Protein AF-A0A7I8KUC0-F1 (afdb_monomer_lite)

Organism: Spirodela intermedia (NCBI:txid51605)

Structure (mmCIF, N/CA/C/O backbone):
data_AF-A0A7I8KUC0-F1
#
_entry.id   AF-A0A7I8KUC0-F1
#
loop_
_atom_site.group_PDB
_atom_site.id
_atom_site.type_symbol
_atom_site.label_atom_id
_atom_site.label_alt_id
_atom_site.label_comp_id
_atom_site.label_asym_id
_atom_site.label_entity_id
_atom_site.label_seq_id
_atom_site.pdbx_PDB_ins_code
_atom_site.Cartn_x
_atom_site.Cartn_y
_atom_site.Cartn_z
_atom_site.occupancy
_atom_site.B_iso_or_equiv
_atom_site.auth_seq_id
_atom_site.auth_comp_id
_atom_site.auth_asym_id
_atom_site.auth_atom_id
_atom_site.pdbx_PDB_model_num
ATOM 1 N N . MET A 1 1 ? 42.085 -23.590 -26.959 1.00 42.84 1 MET A N 1
ATOM 2 C CA . MET A 1 1 ? 41.870 -22.140 -27.158 1.00 42.84 1 MET A CA 1
ATOM 3 C C . MET A 1 1 ? 40.445 -21.822 -26.746 1.00 42.84 1 MET A C 1
ATOM 5 O O . MET A 1 1 ? 39.518 -22.207 -27.441 1.00 42.84 1 MET A O 1
ATOM 9 N N . GLU A 1 2 ? 40.269 -21.224 -25.574 1.00 49.69 2 GLU A N 1
ATOM 10 C CA . GLU A 1 2 ? 38.960 -21.003 -24.958 1.00 49.69 2 GLU A CA 1
ATOM 11 C C . GLU A 1 2 ? 38.476 -19.591 -25.314 1.00 49.69 2 GLU A C 1
ATOM 13 O O . GLU A 1 2 ? 39.039 -18.587 -24.871 1.00 49.69 2 GLU A O 1
ATOM 18 N N . THR A 1 3 ? 37.478 -19.486 -26.192 1.00 53.91 3 THR A N 1
ATOM 19 C CA . THR A 1 3 ? 36.906 -18.195 -26.591 1.00 53.91 3 THR A CA 1
ATOM 20 C C . THR A 1 3 ? 36.082 -17.626 -25.441 1.00 53.91 3 THR A C 1
ATOM 22 O O . THR A 1 3 ? 34.907 -17.958 -25.281 1.00 53.91 3 THR A O 1
ATOM 25 N N . LYS A 1 4 ? 36.690 -16.742 -24.641 1.00 59.59 4 LYS A N 1
ATOM 26 C CA . LYS A 1 4 ? 35.977 -15.897 -23.675 1.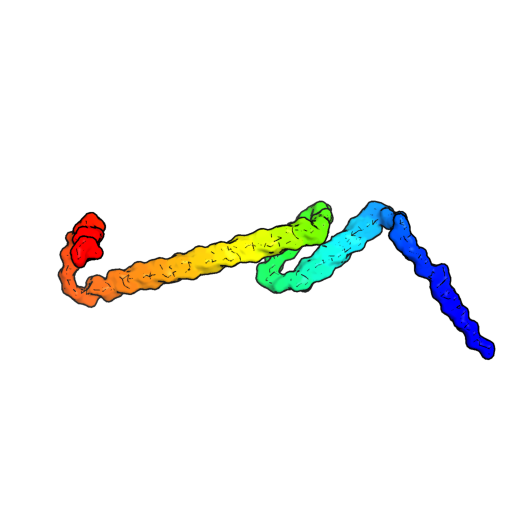00 59.59 4 LYS A CA 1
ATOM 27 C C . LYS A 1 4 ? 34.937 -15.065 -24.431 1.00 59.59 4 LYS A C 1
ATOM 29 O O . LYS A 1 4 ? 35.283 -14.099 -25.111 1.00 59.59 4 LYS A O 1
ATOM 34 N N . ARG A 1 5 ? 33.658 -15.441 -24.327 1.00 58.44 5 ARG A N 1
ATOM 35 C CA . ARG A 1 5 ? 32.529 -14.635 -24.812 1.00 58.44 5 ARG A CA 1
ATOM 36 C C . ARG A 1 5 ? 32.533 -13.315 -24.034 1.00 58.44 5 ARG A C 1
ATOM 38 O O . ARG A 1 5 ? 32.132 -13.273 -22.877 1.00 58.44 5 ARG A O 1
ATOM 45 N N . LYS A 1 6 ? 33.044 -12.246 -24.650 1.00 62.94 6 LYS A N 1
ATOM 46 C CA . LYS A 1 6 ? 32.980 -10.882 -24.110 1.00 62.94 6 LYS A CA 1
ATOM 47 C C . LYS A 1 6 ? 31.509 -10.486 -23.961 1.00 62.94 6 LYS A C 1
ATOM 49 O O . LYS A 1 6 ? 30.821 -10.269 -24.957 1.00 62.94 6 LYS A O 1
ATOM 54 N N . ILE A 1 7 ? 31.029 -10.388 -22.723 1.00 64.00 7 ILE A N 1
ATOM 55 C CA . ILE A 1 7 ? 29.709 -9.839 -22.392 1.00 64.00 7 ILE A CA 1
ATOM 56 C C . ILE A 1 7 ? 29.809 -8.310 -22.506 1.00 64.00 7 ILE A C 1
ATOM 58 O O . ILE A 1 7 ? 29.897 -7.596 -21.517 1.00 64.00 7 ILE A O 1
ATOM 62 N N . ASN A 1 8 ? 29.866 -7.799 -23.736 1.00 58.88 8 ASN A N 1
ATOM 63 C CA . ASN A 1 8 ? 30.037 -6.367 -24.020 1.00 58.88 8 ASN A CA 1
ATOM 64 C C . ASN A 1 8 ? 28.706 -5.612 -24.199 1.00 58.88 8 ASN A C 1
ATOM 66 O O . ASN A 1 8 ? 28.691 -4.527 -24.772 1.00 58.88 8 ASN A O 1
ATOM 70 N N . HIS A 1 9 ? 27.584 -6.160 -23.728 1.00 61.34 9 HIS A N 1
ATOM 71 C CA . HIS A 1 9 ? 26.256 -5.593 -24.000 1.00 61.34 9 HIS A CA 1
ATOM 72 C C . HIS A 1 9 ? 25.536 -5.047 -22.766 1.00 61.34 9 HIS A C 1
ATOM 74 O O . HIS A 1 9 ? 24.350 -4.740 -22.845 1.00 61.34 9 HIS A O 1
ATOM 80 N N . TYR A 1 10 ? 26.230 -4.861 -21.639 1.00 66.00 10 TYR A N 1
ATOM 81 C CA . TYR A 1 10 ? 25.654 -4.078 -20.550 1.00 66.00 10 TYR A CA 1
ATOM 82 C C . TYR A 1 10 ? 25.632 -2.602 -20.963 1.00 66.00 10 TYR A C 1
ATOM 84 O O . TYR A 1 10 ? 26.635 -1.898 -20.844 1.00 66.00 10 TYR A O 1
ATOM 92 N N . ARG A 1 11 ? 24.499 -2.131 -21.496 1.00 62.59 11 ARG A N 1
ATOM 93 C CA . ARG A 1 11 ? 24.218 -0.698 -21.601 1.00 62.59 11 ARG A CA 1
ATOM 94 C C . ARG A 1 11 ? 23.636 -0.249 -20.261 1.00 62.59 11 ARG A C 1
ATOM 96 O O . ARG A 1 11 ? 22.523 -0.658 -19.939 1.00 62.59 11 ARG A O 1
ATOM 103 N N . PRO A 1 12 ? 24.343 0.591 -19.485 1.00 62.94 12 PRO A N 1
ATOM 104 C CA . PRO A 1 12 ? 23.720 1.270 -18.364 1.00 62.94 12 PRO A CA 1
ATOM 105 C C . PRO A 1 12 ? 22.549 2.077 -18.919 1.00 62.94 12 PRO A C 1
ATOM 107 O O . PRO A 1 12 ? 22.713 2.807 -19.902 1.00 62.94 12 PRO A O 1
ATOM 110 N N . ILE A 1 13 ? 21.375 1.914 -18.318 1.00 63.09 13 ILE A N 1
ATOM 111 C CA . ILE A 1 13 ? 20.144 2.525 -18.799 1.00 63.09 13 ILE A CA 1
ATOM 112 C C . ILE A 1 13 ? 20.194 4.024 -18.481 1.00 63.09 13 ILE A C 1
ATOM 114 O O . ILE A 1 13 ? 19.748 4.474 -17.433 1.00 63.09 13 ILE A O 1
ATOM 118 N N . LYS A 1 14 ? 20.860 4.798 -19.341 1.00 60.56 14 LYS A N 1
ATOM 119 C CA . LYS A 1 14 ? 21.119 6.223 -19.096 1.00 60.56 14 LYS A CA 1
ATOM 120 C C . LYS A 1 14 ? 19.964 7.126 -19.523 1.00 60.56 14 LYS A C 1
ATOM 122 O O . LYS A 1 14 ? 19.886 8.234 -19.019 1.00 60.56 14 LYS A O 1
ATOM 127 N N . ASN A 1 15 ? 19.050 6.638 -20.364 1.00 62.44 15 ASN A N 1
ATOM 128 C CA . ASN A 1 15 ? 17.914 7.395 -20.890 1.00 62.44 15 ASN A CA 1
ATOM 129 C C . ASN A 1 15 ? 16.686 6.479 -21.008 1.00 62.44 15 ASN A C 1
ATOM 131 O O . ASN A 1 15 ? 16.341 6.079 -22.114 1.00 62.44 15 ASN A O 1
ATOM 135 N N . LEU A 1 16 ? 16.066 6.098 -19.884 1.00 68.38 16 LEU A N 1
ATOM 136 C CA . LEU A 1 16 ? 14.764 5.424 -19.964 1.00 68.38 16 LEU A CA 1
ATOM 137 C C . LEU A 1 16 ? 13.735 6.383 -20.534 1.00 68.38 16 LEU A C 1
ATOM 139 O O . LEU A 1 16 ? 13.631 7.516 -20.036 1.00 68.38 16 LEU A O 1
ATOM 143 N N . ASP A 1 17 ? 12.974 5.892 -21.503 1.00 78.19 17 ASP A N 1
ATOM 144 C CA . ASP A 1 17 ? 11.744 6.536 -21.931 1.00 78.19 17 ASP A CA 1
ATOM 145 C C . ASP A 1 17 ? 10.731 6.569 -20.772 1.00 78.19 17 ASP A C 1
ATOM 147 O O . ASP A 1 17 ? 10.822 5.806 -19.804 1.00 78.19 17 ASP A O 1
ATOM 151 N N . THR A 1 18 ? 9.775 7.487 -20.846 1.00 80.44 18 THR A N 1
ATOM 152 C CA . THR A 1 18 ? 8.745 7.705 -19.827 1.00 80.44 18 THR A CA 1
ATOM 153 C C . THR A 1 18 ? 7.949 6.425 -19.571 1.00 80.44 18 THR A C 1
ATOM 155 O O . THR A 1 18 ? 7.694 6.080 -18.417 1.00 80.44 18 THR A O 1
ATOM 158 N N . GLU A 1 19 ? 7.631 5.665 -20.622 1.00 82.81 19 GLU A N 1
ATOM 159 C CA . GLU A 1 19 ? 6.927 4.384 -20.503 1.00 82.81 19 GLU A CA 1
ATOM 160 C C . GLU A 1 19 ? 7.747 3.328 -19.754 1.00 82.81 19 GLU A C 1
ATOM 162 O O . GLU A 1 19 ? 7.231 2.675 -18.845 1.00 82.81 19 GLU A O 1
ATOM 167 N N . GLU A 1 20 ? 9.038 3.193 -20.066 1.00 84.25 20 GLU A N 1
ATOM 168 C CA . GLU A 1 20 ? 9.903 2.220 -19.397 1.00 84.25 20 GLU A CA 1
ATOM 169 C C . GLU A 1 20 ? 10.134 2.587 -17.921 1.00 84.25 20 GLU A C 1
ATOM 171 O O . GLU A 1 20 ? 10.169 1.706 -17.057 1.00 84.25 20 GLU A O 1
ATOM 176 N N . ARG A 1 21 ? 10.238 3.886 -17.594 1.00 84.56 21 ARG A N 1
ATOM 177 C CA . ARG A 1 21 ? 10.298 4.344 -16.192 1.00 84.56 21 ARG A CA 1
ATOM 178 C C . ARG A 1 21 ? 9.024 3.992 -15.445 1.00 84.56 21 ARG A C 1
ATOM 180 O O . ARG A 1 21 ? 9.110 3.438 -14.351 1.00 84.56 21 ARG A O 1
ATOM 187 N N . ASN A 1 22 ? 7.870 4.267 -16.047 1.00 85.69 22 ASN A N 1
ATOM 188 C CA . ASN A 1 22 ? 6.572 3.952 -15.460 1.00 85.69 22 ASN A CA 1
ATOM 189 C C . ASN A 1 22 ? 6.415 2.446 -15.249 1.00 85.69 22 ASN A C 1
ATOM 191 O O . ASN A 1 22 ? 5.910 2.027 -14.211 1.00 85.69 22 ASN A O 1
ATOM 195 N N . TYR A 1 23 ? 6.894 1.624 -16.184 1.00 87.06 23 TYR A N 1
ATOM 196 C CA . TYR A 1 23 ? 6.904 0.173 -16.026 1.00 87.06 23 TYR A CA 1
ATOM 197 C C . TYR A 1 23 ? 7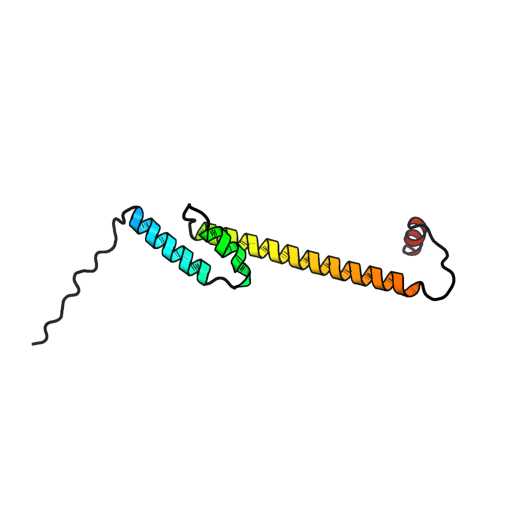.759 -0.268 -14.830 1.00 87.06 23 TYR A C 1
ATOM 199 O O . TYR A 1 23 ? 7.290 -1.032 -13.989 1.00 87.06 23 TYR A O 1
ATOM 207 N N . ILE A 1 24 ? 8.987 0.248 -14.701 1.00 88.12 24 ILE A N 1
ATOM 208 C CA . ILE A 1 24 ? 9.866 -0.077 -13.566 1.00 88.12 24 ILE A CA 1
ATOM 209 C C . ILE A 1 24 ? 9.267 0.402 -12.239 1.00 88.12 24 ILE A C 1
ATOM 211 O O . ILE A 1 24 ? 9.360 -0.305 -11.237 1.00 88.12 24 ILE A O 1
ATOM 215 N N . MET A 1 25 ? 8.664 1.592 -12.210 1.00 88.00 25 MET A N 1
ATOM 216 C CA . MET A 1 25 ? 7.994 2.112 -11.016 1.00 88.00 25 MET A CA 1
ATOM 217 C C . MET A 1 25 ? 6.795 1.247 -10.631 1.00 88.00 25 MET A C 1
ATOM 219 O O . MET A 1 25 ? 6.699 0.847 -9.473 1.00 88.00 25 MET A O 1
ATOM 223 N N . LYS A 1 26 ? 5.954 0.859 -11.599 1.00 89.12 26 LYS A N 1
ATOM 224 C CA . LYS A 1 26 ? 4.860 -0.094 -11.375 1.00 89.12 26 LYS A CA 1
ATOM 225 C C . LYS A 1 26 ? 5.380 -1.418 -10.822 1.00 89.12 26 LYS A C 1
ATOM 227 O O . LYS A 1 26 ? 4.858 -1.882 -9.819 1.00 89.12 26 LYS A O 1
ATOM 232 N N . ASP A 1 27 ? 6.412 -2.014 -11.419 1.00 90.88 27 ASP A N 1
ATOM 233 C CA . ASP A 1 27 ? 6.983 -3.285 -10.943 1.00 90.88 27 ASP A CA 1
ATOM 234 C C . ASP A 1 27 ? 7.498 -3.181 -9.497 1.00 90.88 27 ASP A C 1
ATOM 236 O O . ASP A 1 27 ? 7.242 -4.060 -8.672 1.00 90.88 27 ASP A O 1
ATOM 240 N N . LYS A 1 28 ? 8.168 -2.075 -9.151 1.00 92.06 28 LYS A N 1
ATOM 241 C CA . LYS A 1 28 ? 8.604 -1.808 -7.773 1.00 92.06 28 LYS A CA 1
ATOM 242 C C . LYS A 1 28 ? 7.425 -1.650 -6.815 1.00 92.06 28 LYS A C 1
ATOM 244 O O . LYS A 1 28 ? 7.455 -2.241 -5.737 1.00 92.06 28 LYS A O 1
ATOM 249 N N . LEU A 1 29 ? 6.399 -0.897 -7.209 1.00 92.94 29 LEU A N 1
ATOM 250 C CA . LEU A 1 29 ? 5.179 -0.721 -6.427 1.00 92.94 29 LEU A CA 1
ATOM 251 C C . LEU A 1 29 ? 4.479 -2.066 -6.201 1.00 92.94 29 LEU A C 1
ATOM 253 O O . LEU A 1 29 ? 4.174 -2.410 -5.066 1.00 92.94 29 LEU A O 1
ATOM 257 N N . TYR A 1 30 ? 4.302 -2.872 -7.248 1.00 92.38 30 TYR A N 1
ATOM 258 C CA . TYR A 1 30 ? 3.700 -4.200 -7.139 1.00 92.38 30 TYR A CA 1
ATOM 259 C C . TYR A 1 30 ? 4.490 -5.115 -6.202 1.00 92.38 30 TYR A C 1
ATOM 261 O O . TYR A 1 30 ? 3.896 -5.763 -5.342 1.00 92.38 30 TYR A O 1
ATOM 269 N N . LYS A 1 31 ? 5.824 -5.141 -6.306 1.00 94.06 31 LYS A N 1
ATOM 270 C CA . LYS A 1 31 ? 6.680 -5.909 -5.386 1.00 94.06 31 LYS A CA 1
ATOM 271 C C . LYS A 1 31 ? 6.528 -5.457 -3.937 1.00 94.06 31 LYS A C 1
ATOM 273 O O . LYS A 1 31 ? 6.494 -6.305 -3.051 1.00 94.06 31 LYS A O 1
ATOM 278 N N . PHE A 1 32 ? 6.418 -4.151 -3.702 1.00 94.06 32 PHE A N 1
ATOM 279 C CA . PHE A 1 32 ? 6.140 -3.610 -2.375 1.00 94.06 32 PHE A CA 1
ATOM 280 C C . PHE A 1 32 ? 4.769 -4.066 -1.857 1.00 94.06 32 PHE A C 1
ATOM 282 O O . PHE A 1 32 ? 4.693 -4.625 -0.767 1.00 94.06 32 PHE A O 1
ATOM 289 N N . LEU A 1 33 ? 3.708 -3.901 -2.653 1.00 93.69 33 LEU A N 1
ATOM 290 C CA . LEU A 1 33 ? 2.342 -4.268 -2.267 1.00 93.69 33 LEU A CA 1
ATOM 291 C C . LEU A 1 33 ? 2.196 -5.768 -1.983 1.00 93.69 33 LEU A C 1
ATOM 293 O O . LEU A 1 33 ? 1.558 -6.135 -1.002 1.00 93.69 33 LEU A O 1
ATOM 297 N N . MET A 1 34 ? 2.827 -6.637 -2.782 1.00 92.75 34 MET A N 1
ATOM 298 C CA . MET A 1 34 ? 2.848 -8.086 -2.524 1.00 92.75 34 MET A CA 1
ATOM 299 C C . MET A 1 34 ? 3.611 -8.465 -1.249 1.00 92.75 34 MET A C 1
ATOM 301 O O . MET A 1 34 ? 3.418 -9.559 -0.726 1.00 92.75 34 MET A O 1
ATOM 305 N N . GLY A 1 35 ? 4.497 -7.591 -0.766 1.00 93.94 35 GLY A N 1
ATOM 306 C CA . GLY A 1 35 ? 5.207 -7.772 0.496 1.00 93.94 35 GLY A CA 1
ATOM 307 C C . GLY A 1 35 ? 4.390 -7.381 1.729 1.00 93.94 35 GLY A C 1
ATOM 308 O O . GLY A 1 35 ? 4.838 -7.636 2.845 1.00 93.94 35 GLY A O 1
ATOM 309 N N . LEU A 1 36 ? 3.218 -6.757 1.559 1.00 93.25 36 LEU A N 1
ATOM 310 C CA . LEU A 1 36 ? 2.344 -6.399 2.672 1.00 93.25 36 LEU A CA 1
ATOM 311 C C . LEU A 1 36 ? 1.571 -7.622 3.185 1.00 93.25 36 LEU A C 1
ATOM 313 O O . LEU A 1 36 ? 1.223 -8.533 2.436 1.00 93.25 36 LEU A O 1
ATOM 317 N N . ASN A 1 37 ? 1.266 -7.625 4.484 1.00 93.12 37 ASN A N 1
ATOM 318 C CA . ASN A 1 37 ? 0.450 -8.674 5.096 1.00 93.12 37 ASN A CA 1
ATOM 319 C C . ASN A 1 37 ? -0.983 -8.667 4.539 1.00 93.12 37 ASN A C 1
ATOM 321 O O . ASN A 1 37 ? -1.498 -7.612 4.176 1.00 93.12 37 ASN A O 1
ATOM 325 N N . LEU A 1 38 ? -1.664 -9.821 4.591 1.00 90.94 38 LEU A N 1
ATOM 326 C CA . LEU A 1 38 ? -3.062 -9.996 4.146 1.00 90.94 38 LEU A CA 1
ATOM 327 C C . LEU A 1 38 ? -4.026 -8.970 4.731 1.00 90.94 38 LEU A C 1
ATOM 329 O O . LEU A 1 38 ? -5.010 -8.599 4.106 1.00 90.94 38 LEU A O 1
ATOM 333 N N . GLU A 1 39 ? -3.749 -8.485 5.933 1.00 90.62 39 GLU A N 1
ATOM 334 C CA . GLU A 1 39 ? -4.610 -7.487 6.525 1.00 90.62 39 GLU A CA 1
ATOM 335 C C . GLU A 1 39 ? -4.649 -6.197 5.673 1.00 90.62 39 GLU A C 1
ATOM 337 O O . GLU A 1 39 ? -5.687 -5.553 5.605 1.00 90.62 39 GLU A O 1
ATOM 342 N N . TYR A 1 40 ? -3.584 -5.851 4.950 1.00 93.38 40 TYR A N 1
ATOM 343 C CA . TYR A 1 40 ? -3.531 -4.693 4.050 1.00 93.38 40 TYR A CA 1
ATOM 344 C C . TYR A 1 40 ? -4.234 -4.910 2.700 1.00 93.38 40 TYR A C 1
ATOM 346 O O . TYR A 1 40 ? -4.182 -4.025 1.850 1.00 93.38 40 TYR A O 1
ATOM 354 N N . GLU A 1 41 ? -4.925 -6.032 2.484 1.00 93.06 41 GLU A N 1
ATOM 355 C CA . GLU A 1 41 ? -5.598 -6.358 1.216 1.00 93.06 41 GLU A CA 1
ATOM 356 C C . GLU A 1 41 ? -6.527 -5.238 0.720 1.00 93.06 41 GLU A C 1
ATOM 358 O O . GLU A 1 41 ? -6.518 -4.896 -0.461 1.00 93.06 41 GLU A O 1
ATOM 363 N N . ALA A 1 42 ? -7.279 -4.598 1.622 1.00 91.12 42 ALA A N 1
ATOM 364 C CA . ALA A 1 42 ? -8.145 -3.475 1.261 1.00 91.12 42 ALA A CA 1
ATOM 365 C C . ALA A 1 42 ? -7.354 -2.282 0.692 1.00 91.12 42 ALA A C 1
ATOM 367 O O . ALA A 1 42 ? -7.763 -1.693 -0.308 1.00 91.12 42 ALA A O 1
ATOM 368 N N . LEU A 1 43 ? -6.203 -1.962 1.295 1.00 92.44 43 LEU A N 1
ATOM 369 C CA . LEU A 1 43 ? -5.314 -0.904 0.819 1.00 92.44 43 LEU A CA 1
ATOM 370 C C . LEU A 1 43 ? -4.684 -1.280 -0.528 1.00 92.44 43 LEU A C 1
ATOM 372 O O . LEU A 1 43 ? -4.632 -0.453 -1.434 1.00 92.44 43 LEU A O 1
ATOM 376 N N . VAL A 1 44 ? -4.236 -2.528 -0.672 1.00 93.25 44 VAL A N 1
ATOM 377 C CA . VAL A 1 44 ? -3.658 -3.042 -1.922 1.00 93.25 44 VAL A CA 1
ATOM 378 C C . VAL A 1 44 ? -4.667 -2.924 -3.065 1.00 93.25 44 VAL A C 1
ATOM 380 O O . VAL A 1 44 ? -4.340 -2.360 -4.108 1.00 93.25 44 VAL A O 1
ATOM 383 N N . ASN A 1 45 ? -5.909 -3.364 -2.853 1.00 92.56 45 ASN A N 1
ATOM 384 C CA . ASN A 1 45 ? -6.977 -3.255 -3.848 1.00 92.56 45 ASN A CA 1
ATOM 385 C C . ASN A 1 45 ? -7.289 -1.796 -4.199 1.00 92.56 45 ASN A C 1
ATOM 387 O O . ASN A 1 45 ? -7.479 -1.475 -5.371 1.00 92.56 45 ASN A O 1
ATOM 391 N N . GLN A 1 46 ? -7.296 -0.903 -3.205 1.00 91.69 46 GLN A N 1
ATOM 392 C CA . GLN A 1 46 ? -7.490 0.527 -3.432 1.00 91.69 46 GLN A CA 1
ATOM 393 C C . GLN A 1 46 ? -6.373 1.126 -4.293 1.00 91.69 46 GLN A C 1
ATOM 395 O O . GLN A 1 46 ? -6.673 1.899 -5.197 1.00 91.69 46 GLN A O 1
ATOM 400 N N . ILE A 1 47 ? -5.108 0.791 -4.025 1.00 91.06 47 ILE A N 1
ATOM 401 C CA . ILE A 1 47 ? -3.962 1.312 -4.783 1.00 91.06 47 ILE A CA 1
ATOM 402 C C . ILE A 1 47 ? -3.959 0.760 -6.215 1.00 91.06 47 ILE A C 1
ATOM 404 O O . ILE A 1 47 ? -3.777 1.524 -7.156 1.00 91.06 47 ILE A O 1
ATOM 408 N N . ILE A 1 48 ? -4.206 -0.541 -6.400 1.00 89.31 48 ILE A N 1
ATOM 409 C CA . ILE A 1 48 ? -4.241 -1.172 -7.733 1.00 89.31 48 ILE A CA 1
ATOM 410 C C . ILE A 1 48 ? -5.377 -0.607 -8.596 1.00 89.31 48 ILE A C 1
ATOM 412 O O . ILE A 1 48 ? -5.226 -0.495 -9.811 1.00 89.31 48 ILE A O 1
ATOM 416 N N . ALA A 1 49 ? -6.506 -0.242 -7.984 1.00 89.00 49 ALA A N 1
ATOM 417 C CA . ALA A 1 49 ? -7.646 0.332 -8.691 1.00 89.00 49 ALA A CA 1
ATOM 418 C C . ALA A 1 49 ? -7.419 1.776 -9.180 1.00 89.00 49 ALA A C 1
ATOM 420 O O . ALA A 1 49 ? -8.250 2.291 -9.927 1.00 89.00 49 ALA A O 1
ATOM 421 N N . GLN A 1 50 ? -6.339 2.450 -8.769 1.00 86.62 50 GLN A N 1
ATOM 422 C CA . GLN A 1 50 ? -6.043 3.807 -9.230 1.00 86.62 50 GLN A CA 1
ATOM 423 C C . GLN A 1 50 ? -5.450 3.800 -10.643 1.00 86.62 50 GLN A C 1
ATOM 425 O O . GLN A 1 50 ? -4.555 3.023 -10.965 1.00 86.62 50 GLN A O 1
ATOM 430 N N . GLU A 1 51 ? -5.920 4.720 -11.489 1.00 77.81 51 GLU A N 1
ATOM 431 C CA . GLU A 1 51 ? -5.395 4.896 -12.852 1.00 77.81 51 GLU A CA 1
ATOM 432 C C . GLU A 1 51 ? -3.983 5.511 -12.867 1.00 77.81 51 GLU A C 1
ATOM 434 O O . GLU A 1 51 ? -3.219 5.314 -13.816 1.00 77.81 51 GLU A O 1
ATOM 439 N N . ILE A 1 52 ? -3.621 6.240 -11.805 1.00 81.50 52 ILE A N 1
ATOM 440 C CA . ILE A 1 52 ? -2.328 6.911 -11.648 1.00 81.50 52 ILE A CA 1
ATOM 441 C C . ILE A 1 52 ? -1.350 5.978 -10.931 1.00 81.50 52 ILE A C 1
ATOM 443 O O . ILE A 1 52 ? -1.677 5.362 -9.919 1.00 81.50 52 ILE A O 1
ATOM 447 N N . VAL A 1 53 ? -0.122 5.901 -11.448 1.00 78.50 53 VAL A N 1
ATOM 448 C CA . VAL A 1 53 ? 0.971 5.184 -10.784 1.00 78.50 53 VAL A CA 1
ATOM 449 C C . VAL A 1 53 ? 1.454 6.020 -9.615 1.00 78.50 53 VAL A C 1
ATOM 451 O O . VAL A 1 53 ? 2.094 7.047 -9.826 1.00 78.50 53 VAL A O 1
ATOM 454 N N . LEU A 1 54 ? 1.155 5.563 -8.403 1.00 84.81 54 LEU A N 1
ATOM 455 C CA . LEU A 1 54 ? 1.761 6.114 -7.199 1.00 84.81 54 LEU A CA 1
ATOM 456 C C . LEU A 1 54 ? 3.257 5.802 -7.173 1.00 84.81 54 LEU A C 1
ATOM 458 O O . LEU A 1 54 ? 3.687 4.715 -7.579 1.00 84.81 54 LEU A O 1
ATOM 462 N N . ASP A 1 55 ? 4.044 6.734 -6.650 1.00 88.62 55 ASP A N 1
ATOM 463 C CA . ASP A 1 55 ? 5.422 6.430 -6.288 1.00 88.62 55 ASP A CA 1
ATOM 464 C C . ASP A 1 55 ? 5.459 5.524 -5.045 1.00 88.62 55 ASP A C 1
ATOM 466 O O . ASP A 1 55 ? 4.510 5.426 -4.259 1.00 88.62 55 ASP A O 1
ATOM 470 N N . ILE A 1 56 ? 6.583 4.842 -4.845 1.00 90.44 56 ILE A N 1
ATOM 471 C CA . ILE A 1 56 ? 6.768 3.923 -3.726 1.00 90.44 56 ILE A CA 1
ATOM 472 C C . ILE A 1 56 ? 6.663 4.643 -2.376 1.00 90.44 56 ILE A C 1
ATOM 474 O O . ILE A 1 56 ? 6.103 4.092 -1.432 1.00 90.44 56 ILE A O 1
ATOM 478 N N . GLU A 1 57 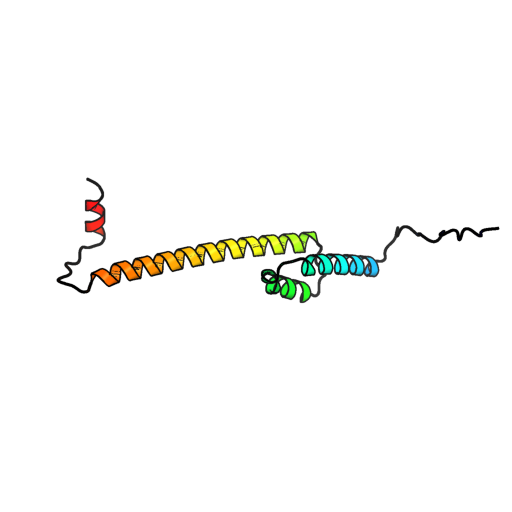? 7.135 5.888 -2.290 1.00 92.25 57 GLU A N 1
ATOM 479 C CA . GLU A 1 57 ? 7.052 6.695 -1.069 1.00 92.25 57 GLU A CA 1
ATOM 480 C C . GLU A 1 57 ? 5.601 7.048 -0.716 1.00 92.25 57 GLU A C 1
ATOM 482 O O . GLU A 1 57 ? 5.215 7.015 0.454 1.00 92.25 57 GLU A O 1
ATOM 487 N N . GLU A 1 58 ? 4.762 7.309 -1.721 1.00 91.69 58 GLU A N 1
ATOM 488 C CA . GLU A 1 58 ? 3.330 7.554 -1.526 1.00 91.69 58 GLU A CA 1
ATOM 489 C C . GLU A 1 58 ? 2.625 6.285 -1.038 1.00 91.69 58 GLU A C 1
ATOM 491 O O . GLU A 1 58 ? 1.850 6.328 -0.080 1.00 91.69 58 GLU A O 1
ATOM 496 N N . ALA A 1 59 ? 2.948 5.132 -1.629 1.00 91.31 59 ALA A N 1
ATOM 497 C CA . ALA A 1 59 ? 2.419 3.846 -1.184 1.00 91.31 59 ALA A CA 1
ATOM 498 C C . ALA A 1 59 ? 2.838 3.509 0.260 1.00 91.31 59 ALA A C 1
ATOM 500 O O . ALA A 1 59 ? 2.020 3.021 1.044 1.00 91.31 59 ALA A O 1
ATOM 501 N N . ILE A 1 60 ? 4.080 3.822 0.647 1.00 93.19 60 ILE A N 1
ATOM 502 C CA . ILE A 1 60 ? 4.563 3.681 2.030 1.00 93.19 60 ILE A CA 1
ATOM 503 C C . ILE A 1 60 ? 3.793 4.613 2.973 1.00 93.19 60 ILE A C 1
ATOM 505 O O . ILE A 1 60 ? 3.408 4.196 4.069 1.00 93.19 60 ILE A O 1
ATOM 509 N N . ALA A 1 61 ? 3.551 5.864 2.572 1.00 94.19 61 ALA A N 1
ATOM 510 C CA . ALA A 1 61 ? 2.790 6.817 3.376 1.00 94.19 61 ALA A CA 1
ATOM 511 C C . ALA A 1 61 ? 1.355 6.328 3.627 1.00 94.19 61 ALA A C 1
ATOM 513 O O . ALA A 1 61 ? 0.889 6.354 4.769 1.00 94.19 61 ALA A O 1
ATOM 514 N N . LEU A 1 62 ? 0.690 5.802 2.594 1.00 93.50 62 LEU A N 1
ATOM 515 C CA . LEU A 1 62 ? -0.643 5.215 2.718 1.00 93.50 62 LEU A CA 1
ATOM 516 C C . LEU A 1 62 ? -0.651 3.982 3.629 1.00 93.50 62 LEU A C 1
ATOM 518 O O . LEU A 1 62 ? -1.524 3.865 4.487 1.00 93.50 62 LEU A O 1
ATOM 522 N N . ALA A 1 63 ? 0.342 3.097 3.508 1.00 91.75 63 ALA A N 1
ATOM 523 C CA . ALA A 1 63 ? 0.465 1.931 4.384 1.00 91.75 63 ALA A CA 1
ATOM 524 C C . ALA A 1 63 ? 0.612 2.335 5.859 1.00 91.75 63 ALA A C 1
ATOM 526 O O . ALA A 1 63 ? -0.075 1.792 6.724 1.00 91.75 63 ALA A O 1
ATOM 527 N N . ARG A 1 64 ? 1.436 3.349 6.153 1.00 93.56 64 ARG A N 1
ATOM 528 C CA . ARG A 1 64 ? 1.593 3.892 7.515 1.00 93.56 64 ARG A CA 1
ATOM 529 C C . ARG A 1 64 ? 0.318 4.544 8.041 1.00 93.56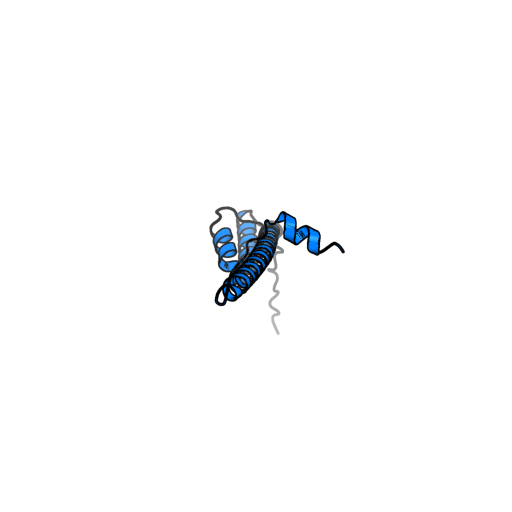 64 ARG A C 1
ATOM 531 O O . ARG A 1 64 ? 0.015 4.440 9.229 1.00 93.56 64 ARG A O 1
ATOM 538 N N . GLN A 1 65 ? -0.420 5.237 7.180 1.00 92.38 65 GLN A N 1
ATOM 539 C CA . GLN A 1 65 ? -1.704 5.814 7.556 1.00 92.38 65 GLN A CA 1
ATOM 540 C C . GLN A 1 65 ? -2.712 4.713 7.905 1.00 92.38 65 GLN A C 1
ATOM 542 O O . GLN A 1 65 ? -3.358 4.791 8.950 1.00 92.38 65 GLN A O 1
ATOM 547 N N . GLU A 1 66 ? -2.807 3.670 7.080 1.00 91.56 66 GLU A N 1
ATOM 548 C CA . GLU A 1 66 ? -3.680 2.521 7.328 1.00 91.56 66 GLU A CA 1
ATOM 549 C C . GLU A 1 66 ? -3.308 1.815 8.647 1.00 91.56 66 GLU A C 1
ATOM 551 O O . GLU A 1 66 ? -4.184 1.602 9.485 1.00 91.56 66 GLU A O 1
ATOM 556 N N . GLU A 1 67 ? -2.020 1.565 8.908 1.00 91.12 67 GLU A N 1
ATOM 557 C CA . GLU A 1 67 ? -1.504 1.024 10.183 1.00 91.12 67 GLU A CA 1
ATOM 558 C C . GLU A 1 67 ? -2.005 1.835 11.397 1.00 91.12 67 GLU A C 1
ATOM 560 O O . GLU A 1 67 ? -2.521 1.288 12.380 1.00 91.12 67 GLU A O 1
ATOM 565 N N . ASN A 1 68 ? -1.908 3.166 11.322 1.00 89.31 68 ASN A N 1
ATOM 566 C CA . ASN A 1 68 ? -2.340 4.055 12.397 1.00 89.31 68 ASN A CA 1
ATOM 567 C C . ASN A 1 68 ? -3.863 3.996 12.598 1.00 89.31 68 ASN A C 1
ATOM 569 O O . ASN A 1 68 ? -4.351 3.831 13.718 1.00 89.31 68 ASN A O 1
ATOM 573 N N . THR A 1 69 ? -4.638 4.054 11.511 1.00 87.81 69 THR A N 1
ATOM 574 C CA . THR A 1 69 ? -6.105 3.967 11.603 1.00 87.81 69 THR A CA 1
ATOM 575 C C . THR A 1 69 ? -6.574 2.633 12.182 1.00 87.81 69 THR A C 1
ATOM 577 O O . THR A 1 69 ? -7.546 2.594 12.942 1.00 87.81 69 THR A O 1
ATOM 580 N N . ARG A 1 70 ? -5.869 1.540 11.885 1.00 84.38 70 ARG A N 1
ATOM 581 C CA . ARG A 1 70 ? -6.137 0.216 12.453 1.00 84.38 70 ARG A CA 1
ATOM 582 C C . ARG A 1 70 ? -5.836 0.153 13.931 1.00 84.38 70 ARG A C 1
ATOM 584 O O . ARG A 1 70 ? -6.671 -0.339 14.688 1.00 84.38 70 ARG A O 1
ATOM 591 N N . SER A 1 71 ? -4.695 0.698 14.336 1.00 81.75 71 SER A N 1
ATOM 592 C CA . SER A 1 71 ? -4.308 0.808 15.743 1.00 81.75 71 SER A CA 1
ATOM 593 C C . SER A 1 71 ? -5.381 1.566 16.532 1.00 81.75 71 SER A C 1
ATOM 595 O O . SER A 1 71 ? -5.935 1.043 17.498 1.00 81.75 71 SER A O 1
ATOM 597 N N . LEU A 1 72 ? -5.805 2.727 16.022 1.00 79.62 72 LEU A N 1
ATOM 598 C CA . LEU A 1 72 ? -6.898 3.524 16.590 1.00 79.62 72 LEU A CA 1
ATOM 599 C C . LEU A 1 72 ? -8.225 2.753 16.657 1.00 79.62 72 LEU A C 1
ATOM 601 O O . LEU A 1 72 ? -8.928 2.795 17.669 1.00 79.62 72 LEU A O 1
ATOM 605 N N . ARG A 1 73 ? -8.592 2.034 15.590 1.00 79.56 73 ARG A N 1
ATOM 606 C CA . ARG A 1 73 ? -9.828 1.238 15.545 1.00 79.56 73 ARG A CA 1
ATOM 607 C C . ARG A 1 73 ? -9.801 0.103 16.571 1.00 79.56 73 ARG A C 1
ATOM 609 O O . ARG A 1 73 ? -10.830 -0.173 17.190 1.00 79.56 73 ARG A O 1
ATOM 616 N N . ASN A 1 74 ? -8.659 -0.550 16.751 1.00 77.12 74 ASN A N 1
ATOM 617 C CA . ASN A 1 74 ? -8.491 -1.631 17.719 1.00 77.12 74 ASN A CA 1
ATOM 618 C C . ASN A 1 74 ? -8.568 -1.113 19.159 1.00 77.12 74 ASN A C 1
ATOM 620 O O . ASN A 1 74 ? -9.268 -1.710 19.983 1.00 77.12 74 ASN A O 1
ATOM 624 N N . ASP A 1 75 ? -7.971 0.043 19.441 1.00 76.31 75 ASP A N 1
ATOM 625 C CA . ASP A 1 75 ? -8.100 0.711 20.737 1.00 76.31 75 ASP A CA 1
ATOM 626 C C . ASP A 1 75 ? -9.556 1.070 21.042 1.00 76.31 75 ASP A C 1
ATOM 628 O O . ASP A 1 75 ? -10.052 0.834 22.148 1.00 76.31 75 ASP A O 1
ATOM 632 N N . LEU A 1 76 ? -10.279 1.597 20.049 1.00 72.94 76 LEU A N 1
ATOM 633 C CA . LEU A 1 76 ? -11.686 1.958 20.207 1.00 72.94 76 LEU A CA 1
ATOM 634 C C . LEU A 1 76 ? -12.564 0.725 20.464 1.00 72.94 76 LEU A C 1
ATOM 636 O O . LEU A 1 76 ? -13.415 0.745 21.353 1.00 72.94 76 LEU A O 1
ATOM 640 N N . LYS A 1 77 ? -12.341 -0.369 19.722 1.00 74.44 77 LYS A N 1
ATOM 641 C CA . LYS A 1 77 ? -13.029 -1.652 19.942 1.00 74.44 77 LYS A CA 1
ATOM 642 C C . LYS A 1 77 ? -12.775 -2.184 21.349 1.00 74.44 77 LYS A C 1
ATOM 644 O O . LYS A 1 77 ? -13.721 -2.598 22.015 1.00 74.44 77 LYS A O 1
ATOM 649 N N . THR A 1 78 ? -11.531 -2.119 21.816 1.00 73.31 78 THR A N 1
ATOM 650 C CA . THR A 1 78 ? -11.143 -2.579 23.156 1.00 73.31 78 THR A CA 1
ATOM 651 C C . THR A 1 78 ? -11.824 -1.752 24.244 1.00 73.31 78 THR A C 1
ATOM 653 O O . THR A 1 78 ? -12.420 -2.311 25.166 1.00 73.31 78 THR A O 1
ATOM 656 N N . LYS A 1 79 ? -11.837 -0.420 24.106 1.00 70.44 79 LYS A N 1
ATOM 657 C CA . LYS A 1 79 ? -12.542 0.482 25.032 1.00 70.44 79 LYS A CA 1
ATOM 658 C C . LYS A 1 79 ? -14.053 0.234 25.043 1.00 70.44 79 LYS A C 1
ATOM 660 O O . LYS A 1 79 ? -14.648 0.157 26.116 1.00 70.44 79 LYS A O 1
ATOM 665 N N . ASN A 1 80 ? -14.670 0.045 23.877 1.00 70.88 80 ASN A N 1
ATOM 666 C CA . ASN A 1 80 ? -16.104 -0.239 23.770 1.00 70.88 80 ASN A CA 1
ATOM 667 C C . ASN A 1 80 ? -16.477 -1.609 24.360 1.00 70.88 80 ASN A C 1
ATOM 669 O O . ASN A 1 80 ? -17.512 -1.736 25.021 1.00 70.88 80 ASN A O 1
ATOM 673 N N . ALA A 1 81 ? -15.631 -2.624 24.173 1.00 70.19 81 ALA A N 1
ATOM 674 C CA . ALA A 1 81 ? -15.807 -3.932 24.796 1.00 70.19 81 ALA A CA 1
ATOM 675 C C . ALA A 1 81 ? -15.702 -3.834 26.327 1.00 70.19 81 ALA A C 1
ATOM 677 O O . ALA A 1 81 ? -16.589 -4.314 27.033 1.00 70.19 81 ALA A O 1
ATOM 678 N N . ALA A 1 82 ? -14.685 -3.138 26.845 1.00 66.00 82 ALA A N 1
ATOM 679 C CA . ALA A 1 82 ? -14.522 -2.905 28.280 1.00 66.00 82 ALA A CA 1
ATOM 680 C C . ALA A 1 82 ? -15.718 -2.148 28.887 1.00 66.00 82 ALA A C 1
ATOM 682 O O . ALA A 1 82 ? -16.240 -2.547 29.929 1.00 66.00 82 ALA A O 1
ATOM 683 N N . PHE A 1 83 ? -16.212 -1.109 28.205 1.00 65.56 83 PHE A N 1
ATOM 684 C CA . PHE A 1 83 ? -17.396 -0.357 28.629 1.00 65.56 83 PHE A CA 1
ATOM 685 C C . PHE A 1 83 ? -18.668 -1.219 28.649 1.00 65.56 83 PHE A C 1
ATOM 687 O O . PHE A 1 83 ? -19.478 -1.122 29.571 1.00 65.56 83 PHE A O 1
ATOM 694 N N . SER A 1 84 ? -18.828 -2.108 27.666 1.00 66.31 84 SER A N 1
ATOM 695 C CA . SER A 1 84 ? -19.961 -3.041 27.604 1.00 66.31 84 SER A CA 1
ATOM 696 C C . SER A 1 84 ? -19.920 -4.063 28.746 1.00 66.31 84 SER A C 1
ATOM 698 O O . SER A 1 84 ? -20.948 -4.337 29.367 1.00 66.31 84 SER A O 1
ATOM 700 N N . ILE A 1 85 ? -18.729 -4.571 29.083 1.00 64.19 85 ILE A N 1
ATOM 701 C CA . ILE A 1 85 ? -18.526 -5.482 30.217 1.00 64.19 85 ILE A CA 1
ATOM 702 C C . ILE A 1 85 ? -18.842 -4.774 31.543 1.00 64.19 85 ILE A C 1
ATOM 704 O O . ILE A 1 85 ? -19.560 -5.340 32.369 1.00 64.19 85 ILE A O 1
ATOM 708 N N . LEU A 1 86 ? -18.387 -3.532 31.734 1.00 59.59 86 LEU A N 1
ATOM 709 C CA . LEU A 1 86 ? -18.703 -2.729 32.923 1.00 59.59 86 LEU A CA 1
ATOM 710 C C . LEU A 1 86 ? -20.219 -2.513 33.079 1.00 59.59 86 LEU A C 1
ATOM 712 O O . LEU A 1 86 ? -20.772 -2.860 34.120 1.00 59.59 86 LEU A O 1
ATOM 716 N N . LYS A 1 87 ? -20.923 -2.097 32.015 1.00 59.78 87 LYS A N 1
ATOM 717 C CA . LYS A 1 87 ? -22.395 -1.974 32.035 1.00 59.78 87 LYS A CA 1
ATOM 718 C C . LYS A 1 87 ? -23.116 -3.289 32.354 1.00 59.78 87 LYS A C 1
ATOM 720 O O . LYS A 1 87 ? -24.141 -3.286 33.038 1.00 59.78 87 LYS A O 1
ATOM 725 N N . SER A 1 88 ? -22.617 -4.423 31.857 1.00 56.84 88 SER A N 1
ATOM 726 C CA . SER A 1 88 ? -23.211 -5.731 32.172 1.00 56.84 88 SER A CA 1
ATOM 727 C C . SER A 1 88 ? -22.992 -6.155 33.631 1.00 56.84 88 SER A C 1
ATOM 729 O O . SER A 1 88 ? -23.861 -6.794 34.222 1.00 56.84 88 SER A O 1
ATOM 731 N N . LYS A 1 89 ? -21.874 -5.751 34.252 1.00 51.72 89 LYS A N 1
ATOM 732 C CA . LYS A 1 89 ? -21.621 -6.004 35.677 1.00 51.72 89 LYS A CA 1
ATOM 733 C C . LYS A 1 89 ? -22.522 -5.146 36.562 1.00 51.72 89 LYS A C 1
ATOM 735 O O . LYS A 1 89 ? -23.140 -5.702 37.468 1.00 51.72 89 LYS A O 1
ATOM 740 N N . ASP A 1 90 ? -22.711 -3.871 36.228 1.00 48.78 90 ASP A N 1
ATOM 741 C CA . ASP A 1 90 ? -23.612 -2.971 36.967 1.00 48.78 90 ASP A CA 1
ATOM 742 C C . ASP A 1 90 ? -25.084 -3.413 36.898 1.00 48.78 90 ASP A C 1
ATOM 744 O O . ASP A 1 90 ? -25.837 -3.270 37.860 1.00 48.78 90 ASP A O 1
ATOM 748 N N . THR A 1 91 ? -25.507 -4.028 35.788 1.00 46.69 91 THR A N 1
ATOM 749 C CA . THR A 1 91 ? -26.878 -4.556 35.642 1.00 46.69 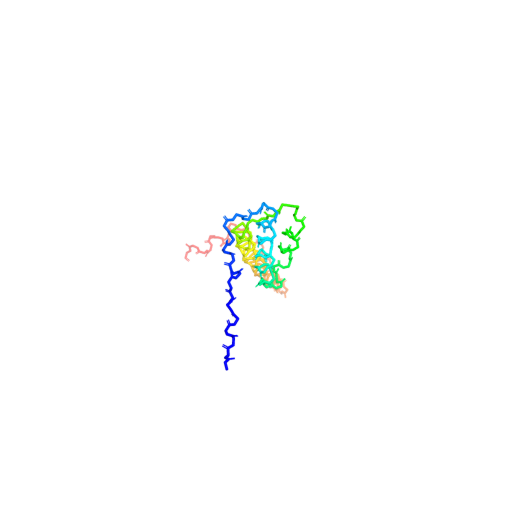91 THR A CA 1
ATOM 750 C C . THR A 1 91 ? -27.098 -5.907 36.334 1.00 46.69 91 THR A C 1
ATOM 752 O O . THR A 1 91 ? -28.234 -6.235 36.684 1.00 46.69 91 THR A O 1
ATOM 755 N N . SER A 1 92 ? -26.038 -6.678 36.599 1.00 41.50 92 SER A N 1
ATOM 756 C CA . SER A 1 92 ? -26.134 -7.988 37.263 1.00 41.50 92 SER A CA 1
ATOM 757 C C . SER A 1 92 ? -26.310 -7.920 38.789 1.00 41.50 92 SER A C 1
ATOM 759 O O . SER A 1 92 ? -26.764 -8.894 39.390 1.00 41.50 92 SER A O 1
ATOM 761 N N . VAL A 1 93 ? -26.055 -6.765 39.417 1.00 43.72 93 VAL A N 1
ATOM 762 C CA . VAL A 1 93 ? -26.276 -6.559 40.866 1.00 43.72 93 VAL A CA 1
ATOM 763 C C . VAL A 1 93 ? -27.748 -6.234 41.189 1.00 43.72 93 VAL A C 1
ATOM 765 O O . VAL A 1 93 ? -28.172 -6.308 42.338 1.00 43.72 93 VAL A O 1
ATOM 768 N N . LEU A 1 94 ? -28.592 -5.971 40.184 1.00 42.28 94 LEU A N 1
ATOM 769 C CA . LEU A 1 94 ? -29.988 -5.547 40.386 1.00 42.28 94 LEU A CA 1
ATOM 770 C C . LEU A 1 94 ? -31.002 -6.697 40.555 1.00 42.28 94 LEU A C 1
ATOM 772 O O . LEU A 1 94 ? -32.201 -6.445 40.669 1.00 42.28 94 LEU A O 1
ATOM 776 N N . LYS A 1 95 ? -30.563 -7.962 40.629 1.00 40.72 95 LYS A N 1
ATOM 777 C CA . LYS A 1 95 ? -31.432 -9.108 40.971 1.00 40.72 95 LYS A CA 1
ATOM 778 C C . LYS A 1 95 ? -31.160 -9.643 42.378 1.00 40.72 95 LYS A C 1
ATOM 780 O O . LYS A 1 95 ? -30.832 -10.814 42.532 1.00 40.72 95 LYS A O 1
ATOM 785 N N . ARG A 1 96 ? -31.334 -8.802 43.402 1.00 40.75 96 ARG A N 1
ATOM 786 C CA . ARG A 1 96 ? -31.820 -9.188 44.747 1.0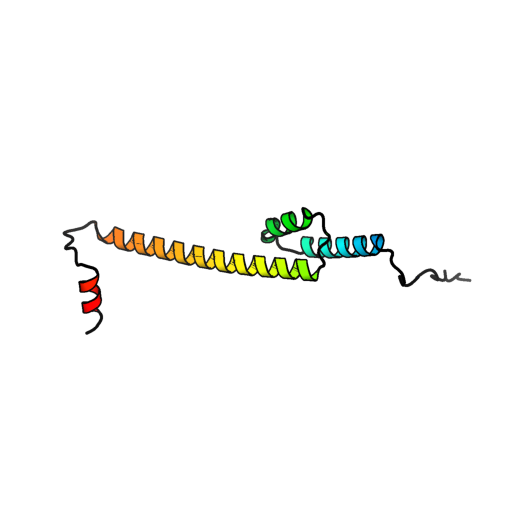0 40.75 96 ARG A CA 1
ATOM 787 C C . ARG A 1 96 ? -31.964 -7.942 45.628 1.00 40.75 96 ARG A C 1
ATOM 789 O O . ARG A 1 96 ? -31.005 -7.496 46.234 1.00 40.75 96 ARG A O 1
ATOM 796 N N . GLY A 1 97 ? -33.199 -7.444 45.722 1.00 44.31 97 GLY A N 1
ATOM 797 C CA . GLY A 1 97 ? -33.664 -6.611 46.835 1.00 44.31 97 GLY A CA 1
ATOM 798 C C . GLY A 1 97 ? -33.386 -5.107 46.730 1.00 44.31 97 GLY A C 1
ATOM 799 O O . GLY A 1 97 ? -32.276 -4.663 46.963 1.00 44.31 97 GLY A O 1
ATOM 800 N N . ILE A 1 98 ? -34.458 -4.348 46.471 1.00 42.19 98 ILE A N 1
ATOM 801 C CA . ILE A 1 98 ? -34.683 -2.930 46.823 1.00 42.19 98 ILE A CA 1
ATOM 802 C C . ILE A 1 98 ? -33.584 -1.946 46.378 1.00 42.19 98 ILE A C 1
ATOM 804 O O . ILE A 1 98 ? -32.611 -1.685 47.077 1.00 42.19 98 ILE A O 1
ATOM 808 N N . VAL A 1 99 ? -33.821 -1.296 45.238 1.00 44.84 99 VAL A N 1
ATOM 809 C CA . VAL A 1 99 ? -32.977 -0.215 44.713 1.00 44.84 99 VAL A CA 1
ATOM 810 C C . VAL A 1 99 ? -33.538 1.122 45.190 1.00 44.84 99 VAL A C 1
ATOM 812 O O . VAL A 1 99 ? -34.619 1.529 44.766 1.00 44.84 99 VAL A O 1
ATOM 815 N N . LYS A 1 100 ? -32.806 1.820 46.063 1.00 43.06 100 LYS A N 1
ATOM 816 C CA . LYS A 1 100 ? -32.972 3.268 46.237 1.00 43.06 100 LYS A CA 1
ATOM 817 C C . LYS A 1 100 ? -32.101 3.963 45.195 1.00 43.06 100 LYS A C 1
ATOM 819 O O . LYS A 1 100 ? -30.901 3.711 45.126 1.00 43.06 100 LYS A O 1
ATOM 824 N N . TYR A 1 101 ? -32.715 4.805 44.371 1.00 43.28 101 TYR A N 1
ATOM 825 C CA . TYR A 1 101 ? -32.002 5.605 43.382 1.00 43.28 101 TYR A CA 1
ATOM 826 C C . TYR A 1 101 ? -31.379 6.816 44.070 1.00 43.28 101 TYR A C 1
ATOM 828 O O . TYR A 1 101 ? -32.101 7.624 44.649 1.00 43.28 101 TYR A O 1
ATOM 836 N N . HIS A 1 102 ? -30.059 6.944 43.969 1.00 48.25 102 HIS A N 1
ATOM 837 C CA . HIS A 1 102 ? -29.355 8.182 44.276 1.00 48.25 102 HIS A CA 1
ATOM 838 C C . HIS A 1 102 ? -29.035 8.914 42.976 1.00 48.25 102 HIS A C 1
ATOM 840 O O . HIS A 1 102 ? -28.619 8.309 41.985 1.00 48.25 102 HIS A O 1
ATOM 846 N N . SER A 1 103 ? -29.274 10.223 42.972 1.00 50.09 103 SER A N 1
ATOM 847 C CA . SER A 1 103 ? -28.939 11.094 41.844 1.00 50.09 103 SER A CA 1
ATOM 848 C C . SER A 1 103 ? -27.423 11.114 41.654 1.00 50.09 103 SER A C 1
ATOM 850 O O . SER A 1 103 ? -26.684 11.099 42.637 1.00 50.09 103 SER A O 1
ATOM 852 N N . SER A 1 104 ? -26.929 11.211 40.414 1.00 53.16 104 SER A N 1
ATOM 853 C CA . SER A 1 104 ? -25.486 11.212 40.104 1.00 53.16 104 SER A CA 1
ATOM 854 C C . SER A 1 104 ? -24.673 12.253 40.890 1.00 53.16 104 SER A C 1
ATOM 856 O O . SER A 1 104 ? -23.463 12.103 41.032 1.00 53.16 104 SER A O 1
ATOM 858 N N . LYS A 1 105 ? -25.323 13.295 41.427 1.00 53.16 105 LYS A N 1
ATOM 859 C CA . LYS A 1 105 ? -24.692 14.290 42.307 1.00 53.16 105 LYS A CA 1
ATOM 860 C C . LYS A 1 105 ? -24.357 13.752 43.707 1.00 53.16 105 LYS A C 1
ATOM 862 O O . LYS A 1 105 ? -23.362 14.178 44.277 1.00 53.16 105 LYS A O 1
ATOM 867 N N . GLU A 1 106 ? -25.138 12.815 44.241 1.00 52.16 106 GLU A N 1
ATOM 868 C CA . GLU A 1 106 ? -24.975 12.277 45.604 1.00 52.16 106 GLU A CA 1
ATOM 869 C C . GLU A 1 106 ? -23.825 11.264 45.699 1.00 52.16 106 GLU A C 1
ATOM 871 O O . GLU A 1 106 ? -23.116 11.206 46.702 1.00 52.16 106 GLU A O 1
ATOM 876 N N . VAL A 1 107 ? -23.581 10.501 44.630 1.00 55.41 107 VAL A N 1
ATOM 877 C CA . VAL A 1 107 ? -22.477 9.526 44.579 1.00 55.41 107 VAL A CA 1
ATOM 878 C C . VAL A 1 107 ? -21.117 10.230 44.538 1.00 55.41 107 VAL A C 1
ATOM 880 O O . VAL A 1 107 ? -20.160 9.769 45.153 1.00 55.41 107 VAL A O 1
ATOM 883 N N . LEU A 1 108 ? -21.034 11.383 43.867 1.00 49.34 108 LEU A N 1
ATOM 884 C CA . LEU A 1 108 ? -19.789 12.148 43.759 1.00 49.34 108 LEU A CA 1
ATOM 885 C C . LEU A 1 108 ? -19.365 12.788 45.091 1.00 49.34 108 LEU A C 1
ATOM 887 O O . LEU A 1 108 ? -18.169 12.888 45.348 1.00 49.34 108 LEU A O 1
ATOM 891 N N . SER A 1 109 ? -20.308 13.151 45.969 1.00 52.06 109 SER A N 1
ATOM 892 C CA . SER A 1 109 ? -19.990 13.701 47.299 1.00 52.06 109 SER A CA 1
ATOM 893 C C . SER A 1 109 ? -19.456 12.675 48.305 1.00 52.06 109 SER A C 1
ATOM 895 O O . SER A 1 109 ? -18.888 13.062 49.319 1.00 52.06 109 SER A O 1
ATOM 897 N N . LEU A 1 110 ? -19.618 11.375 48.044 1.00 50.94 110 LEU A N 1
ATOM 898 C CA . LEU A 1 110 ? -19.176 10.294 48.938 1.00 50.94 110 LEU A CA 1
ATOM 899 C C . LEU A 1 110 ? -17.713 9.879 48.730 1.00 50.94 110 LEU A C 1
ATOM 901 O O . LEU A 1 110 ? -17.161 9.170 49.561 1.00 50.94 110 LEU A O 1
ATOM 905 N N . ILE A 1 111 ? -17.089 10.308 47.632 1.00 51.81 111 ILE A N 1
ATOM 906 C CA . ILE A 1 111 ? -15.716 9.922 47.265 1.00 51.81 111 ILE A CA 1
ATOM 907 C C . ILE A 1 111 ? -14.685 10.952 47.780 1.00 51.81 111 ILE A C 1
ATOM 909 O O . ILE A 1 111 ? -13.484 10.719 47.695 1.00 51.81 111 ILE A O 1
ATOM 913 N N . GLN A 1 112 ? -15.132 12.088 48.329 1.00 42.81 112 GLN A N 1
ATOM 914 C CA . GLN A 1 112 ? -14.267 13.214 48.717 1.00 42.81 112 GLN A CA 1
ATOM 915 C C . GLN A 1 112 ? -14.091 13.430 50.236 1.00 42.81 112 GLN A C 1
ATOM 917 O O . GLN A 1 112 ? -13.684 14.521 50.625 1.00 42.81 112 GLN A O 1
ATOM 922 N N . ASN A 1 113 ? -14.337 12.425 51.084 1.00 37.62 113 ASN A N 1
ATOM 923 C CA . ASN A 1 113 ? -13.961 12.457 52.510 1.00 37.62 113 ASN A CA 1
ATOM 924 C C . ASN A 1 113 ? -13.040 11.294 52.871 1.00 37.62 113 ASN A C 1
ATOM 926 O O . ASN A 1 113 ? -13.398 10.148 52.520 1.00 37.62 113 ASN A O 1
#

Secondary structure (DSSP, 8-state):
--------------S--HHHHHHHHHHHHHHHHHTS-GGGHHHHHHHHT-SS---HHHHHHHHHHHHHHHHHHHHHHHHHHHHHHHHHHHHHTTSSS--PPPPHHHHHHTS--

Radius of gyration: 30.51 Å; chains: 1; bounding box: 77×36×80 Å

pLDDT: mean 72.82, std 18.33, range [37.62, 94.19]

Foldseek 3Di:
DDPDPPPPPPDDPPDDDPVRVLVVQVVVQVVVLVPDDPVCVVVSVVQVPDPDRDGNVVSVVSVVVVVVVVVVVVVVVVVVVVVVVVVVVVVVVPPDDDDDDDDPVVVVVVVPD

Sequence (113 aa):
METKRKINHYRPIKNLDTEERNYIMKDKLYKFLMGLNLEYEALVNQIIAQEIVLDIEEAIALARQEENTRSLRNDLKTKNAAFSILKSKDTSVLKRGIVKYHSSKEVLSLIQN